Protein AF-A0A9Q8PEM4-F1 (afdb_monomer_lite)

pLDDT: mean 83.03, std 11.87, range [46.94, 96.81]

Radius of gyration: 20.19 Å; chains: 1; bounding box: 43×29×59 Å

Foldseek 3Di:
DVVLLVVLVVVLVCVVVVHDDPDDPDDPPPVSNVVSVVSNVVVVVVVVVLQAFPDPPDDPVRHNCPVVVVVVVVVVVVVCCVPPVVPPDDDPVVPVVVVVVVVVVD

Organism: Passalora fulva (NCBI:txid5499)

Structure (mmCIF, N/CA/C/O backbone):
data_AF-A0A9Q8PEM4-F1
#
_entry.id   AF-A0A9Q8PEM4-F1
#
loop_
_atom_site.group_PDB
_atom_site.id
_atom_site.type_symbol
_atom_site.label_atom_id
_atom_site.label_alt_id
_atom_site.label_comp_id
_atom_site.label_asym_id
_atom_site.label_entity_id
_atom_site.label_seq_id
_atom_site.pdbx_PDB_ins_code
_atom_site.Cartn_x
_atom_site.Cartn_y
_atom_site.Cartn_z
_atom_site.occupancy
_atom_site.B_iso_or_equiv
_atom_site.auth_seq_id
_atom_site.auth_comp_id
_atom_site.auth_asym_id
_atom_site.auth_atom_id
_atom_site.pdbx_PDB_model_num
ATOM 1 N N . MET A 1 1 ? 6.870 -4.372 0.851 1.00 78.31 1 MET A N 1
ATOM 2 C CA . MET A 1 1 ? 6.532 -2.966 0.517 1.00 78.31 1 MET A CA 1
ATOM 3 C C . MET A 1 1 ? 5.034 -2.765 0.350 1.00 78.31 1 MET A C 1
ATOM 5 O O . MET A 1 1 ? 4.486 -1.948 1.072 1.00 78.31 1 MET A O 1
ATOM 9 N N . SER A 1 2 ? 4.348 -3.548 -0.487 1.00 83.38 2 SER A N 1
ATOM 10 C CA . SER A 1 2 ? 2.890 -3.454 -0.697 1.00 83.38 2 SER A CA 1
ATOM 11 C C . SER A 1 2 ? 2.045 -3.509 0.588 1.00 83.38 2 SER A C 1
ATOM 13 O O . SER A 1 2 ? 1.183 -2.662 0.798 1.00 83.38 2 SER A O 1
ATOM 15 N N . THR A 1 3 ? 2.326 -4.449 1.493 1.00 88.75 3 THR A N 1
ATOM 16 C CA . THR A 1 3 ? 1.626 -4.561 2.786 1.00 88.75 3 THR A CA 1
ATOM 17 C C . THR A 1 3 ? 1.856 -3.346 3.689 1.00 88.75 3 THR A C 1
ATOM 19 O O . THR A 1 3 ? 0.937 -2.908 4.377 1.00 88.75 3 THR A O 1
ATOM 22 N N . TYR A 1 4 ? 3.051 -2.748 3.652 1.00 88.62 4 TYR A N 1
ATOM 23 C CA . TYR A 1 4 ? 3.364 -1.529 4.403 1.00 88.62 4 TYR A CA 1
ATOM 24 C C . TYR A 1 4 ? 2.647 -0.304 3.834 1.00 88.62 4 TYR A C 1
ATOM 26 O O . TYR A 1 4 ? 2.166 0.507 4.616 1.00 88.62 4 TYR A O 1
ATOM 34 N N . VAL A 1 5 ? 2.509 -0.192 2.507 1.00 91.12 5 VAL A N 1
ATOM 35 C CA . VAL A 1 5 ? 1.724 0.882 1.868 1.00 91.12 5 VAL A CA 1
ATOM 36 C C . VAL A 1 5 ? 0.285 0.862 2.385 1.00 91.12 5 VAL A C 1
ATOM 38 O O . VAL A 1 5 ? -0.235 1.901 2.784 1.00 91.12 5 VAL A O 1
ATOM 41 N N . ILE A 1 6 ? -0.330 -0.323 2.459 1.00 90.44 6 ILE A N 1
ATOM 42 C CA . ILE A 1 6 ? -1.701 -0.484 2.960 1.00 90.44 6 ILE A CA 1
ATOM 43 C C . ILE A 1 6 ? -1.779 -0.121 4.448 1.00 90.44 6 ILE A C 1
ATOM 45 O O . ILE A 1 6 ? -2.619 0.689 4.842 1.00 90.44 6 ILE A O 1
ATOM 49 N N . SER A 1 7 ? -0.895 -0.670 5.283 1.00 89.94 7 SER A N 1
ATOM 50 C CA . SER A 1 7 ? -0.926 -0.452 6.735 1.00 89.94 7 SER A CA 1
ATOM 51 C C . SER A 1 7 ? -0.596 0.991 7.130 1.00 89.94 7 SER A C 1
ATOM 53 O O . SER A 1 7 ? -1.358 1.628 7.858 1.00 89.94 7 SER A O 1
ATOM 55 N N . VAL A 1 8 ? 0.515 1.537 6.629 1.00 91.38 8 VAL A N 1
ATOM 56 C CA . VAL A 1 8 ? 0.950 2.913 6.916 1.00 91.38 8 VAL A CA 1
ATOM 57 C C . VAL A 1 8 ? -0.026 3.912 6.305 1.00 91.38 8 VAL A C 1
ATOM 59 O O . VAL A 1 8 ? -0.381 4.883 6.968 1.00 91.38 8 VAL A O 1
ATOM 62 N N . GLY A 1 9 ? -0.528 3.642 5.096 1.00 89.00 9 GLY A N 1
ATOM 63 C CA . GLY A 1 9 ? -1.561 4.451 4.452 1.00 89.00 9 GLY A CA 1
ATOM 64 C C . GLY A 1 9 ? -2.847 4.503 5.275 1.00 89.00 9 GLY A C 1
ATOM 65 O O . GLY A 1 9 ? -3.368 5.585 5.524 1.00 89.00 9 GLY A O 1
ATOM 66 N N . SER A 1 10 ? -3.310 3.361 5.793 1.00 88.94 10 SER A N 1
ATOM 67 C CA . SER A 1 10 ? -4.502 3.294 6.650 1.00 88.94 10 SER A CA 1
ATOM 68 C C . SER A 1 10 ? -4.334 4.101 7.942 1.00 88.94 10 SER A C 1
ATOM 70 O O . SER A 1 10 ? -5.250 4.812 8.357 1.00 88.94 10 SER A O 1
ATOM 72 N N . ILE A 1 11 ? -3.157 4.036 8.576 1.00 88.75 11 ILE A N 1
ATOM 73 C CA . ILE A 1 11 ? -2.854 4.803 9.794 1.00 88.75 11 ILE A CA 1
ATOM 74 C C . ILE A 1 11 ? -2.735 6.300 9.485 1.00 88.75 11 ILE A C 1
ATOM 76 O O . ILE A 1 11 ? -3.296 7.116 10.217 1.00 88.75 11 ILE A O 1
ATOM 80 N N . ALA A 1 12 ? -2.022 6.670 8.418 1.00 88.19 12 ALA A N 1
ATOM 81 C CA . ALA A 1 12 ? -1.879 8.058 7.989 1.00 88.19 12 ALA A CA 1
ATOM 82 C C . ALA A 1 12 ? -3.251 8.671 7.675 1.00 88.19 12 ALA A C 1
ATOM 84 O O . ALA A 1 12 ? -3.575 9.741 8.182 1.00 88.19 12 ALA A O 1
ATOM 85 N N . TRP A 1 13 ? -4.094 7.947 6.937 1.00 87.62 13 TRP A N 1
ATOM 86 C CA . TRP A 1 13 ? -5.453 8.359 6.596 1.00 87.62 13 TRP A CA 1
ATOM 87 C C . TRP A 1 13 ? -6.339 8.560 7.828 1.00 87.62 13 TRP A C 1
ATOM 89 O O . TRP A 1 13 ? -6.978 9.604 7.957 1.00 87.62 13 TRP A O 1
ATOM 99 N N . LYS A 1 14 ? -6.329 7.613 8.776 1.00 86.50 14 LYS A N 1
ATOM 100 C CA . LYS A 1 14 ? -7.068 7.755 10.042 1.00 86.50 14 LYS A CA 1
ATOM 101 C C . LYS A 1 14 ? -6.604 8.960 10.858 1.00 86.50 14 LYS A C 1
ATOM 103 O O . LYS A 1 14 ? -7.435 9.687 11.393 1.00 86.50 14 LYS A O 1
ATOM 108 N N . ARG A 1 15 ? -5.290 9.211 10.916 1.00 84.69 15 ARG A N 1
ATOM 109 C CA . ARG A 1 15 ? -4.731 10.383 11.611 1.00 84.69 15 ARG A CA 1
ATOM 110 C C . ARG A 1 15 ? -5.117 11.702 10.942 1.00 84.69 15 ARG A C 1
ATOM 112 O O . ARG A 1 15 ? -5.417 12.650 11.654 1.00 84.69 15 ARG A O 1
ATOM 119 N N . ILE A 1 16 ? -5.140 11.759 9.608 1.00 85.81 16 ILE A N 1
ATOM 120 C CA . ILE A 1 16 ? -5.577 12.947 8.852 1.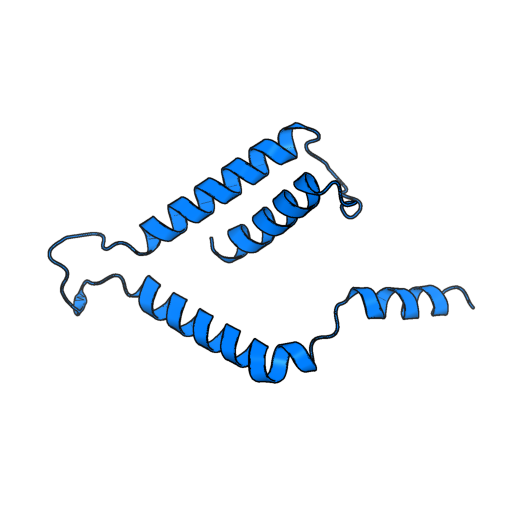00 85.81 16 ILE A CA 1
ATOM 121 C C . ILE A 1 16 ? -7.065 13.233 9.093 1.00 85.81 16 ILE A C 1
ATOM 123 O O . ILE A 1 16 ? -7.455 14.390 9.209 1.00 85.81 16 ILE A O 1
ATOM 127 N N . ARG A 1 17 ? -7.892 12.189 9.220 1.00 86.81 17 ARG A N 1
ATOM 128 C CA . ARG A 1 17 ? -9.326 12.312 9.529 1.00 86.81 17 ARG A CA 1
ATOM 129 C C . ARG A 1 17 ? -9.636 12.630 10.993 1.00 86.81 17 ARG A C 1
ATOM 131 O O . ARG A 1 17 ? -10.795 12.861 11.316 1.00 86.81 17 ARG A O 1
ATOM 138 N N . GLY A 1 18 ? -8.635 12.634 11.875 1.00 80.75 18 GLY A N 1
ATOM 139 C CA . GLY A 1 18 ? -8.838 12.847 13.310 1.00 80.75 18 GLY A CA 1
ATOM 140 C C . GLY A 1 18 ? -9.600 11.711 14.003 1.00 80.75 18 GLY A C 1
ATOM 141 O O . GLY A 1 18 ? -10.117 11.906 15.100 1.00 80.75 18 GLY A O 1
ATOM 142 N N . GLU A 1 19 ? -9.685 10.529 13.385 1.00 82.88 19 GLU A N 1
ATOM 143 C CA . GLU A 1 19 ? -10.344 9.371 13.989 1.00 82.88 19 GLU A CA 1
ATOM 144 C C . GLU A 1 19 ? -9.528 8.843 15.177 1.00 82.88 19 GLU A C 1
ATOM 146 O O . GLU A 1 19 ? -8.290 8.863 15.174 1.00 82.88 19 GLU A O 1
ATOM 151 N N . THR A 1 20 ? -10.217 8.332 16.199 1.00 76.00 20 THR A N 1
ATOM 152 C CA . THR A 1 20 ? -9.557 7.758 17.371 1.00 76.00 20 THR A CA 1
ATOM 153 C C . THR A 1 20 ? -8.786 6.502 16.969 1.00 76.00 20 THR A C 1
ATOM 155 O O . THR A 1 20 ? -9.327 5.520 16.453 1.00 76.00 20 THR A O 1
ATOM 158 N N . LEU A 1 21 ? -7.471 6.535 17.183 1.00 77.75 21 LEU A N 1
ATOM 159 C CA . LEU A 1 21 ? -6.637 5.354 17.011 1.00 77.75 21 LEU A CA 1
ATOM 160 C C . LEU A 1 21 ? -6.826 4.413 18.210 1.00 77.75 21 LEU A C 1
ATOM 162 O O . LEU A 1 21 ? -6.986 4.893 19.336 1.00 77.75 21 LEU A O 1
ATOM 166 N N . PRO A 1 22 ? -6.760 3.085 17.999 1.00 76.62 22 PRO A N 1
ATOM 167 C CA . PRO A 1 22 ? -6.712 2.123 19.093 1.00 76.62 22 PRO A CA 1
ATOM 168 C C . PRO A 1 22 ? -5.612 2.482 20.096 1.00 76.62 22 PRO A C 1
ATOM 170 O O . PRO A 1 22 ? -4.576 3.036 19.724 1.00 76.62 22 PRO A O 1
ATOM 173 N N . ARG A 1 23 ? -5.825 2.155 21.374 1.00 73.31 23 ARG A N 1
ATOM 174 C CA . ARG A 1 23 ? -4.885 2.475 22.453 1.00 73.31 23 ARG A CA 1
ATOM 175 C C . ARG A 1 23 ? -3.505 1.869 22.161 1.00 73.31 23 ARG A C 1
ATOM 177 O O . ARG A 1 23 ? -3.318 0.658 22.222 1.00 73.31 23 ARG A O 1
ATOM 184 N N . CYS A 1 24 ? -2.532 2.725 21.862 1.00 76.94 24 CYS A N 1
ATOM 185 C CA . CYS A 1 24 ? -1.144 2.331 21.627 1.00 76.94 24 CYS A CA 1
ATOM 186 C C . CYS A 1 24 ? -0.392 2.282 22.966 1.00 76.94 24 CYS A C 1
ATOM 188 O O . CYS A 1 24 ? -0.520 3.207 23.767 1.00 76.94 24 CYS A O 1
ATOM 190 N N . ARG A 1 25 ? 0.461 1.273 23.192 1.00 80.56 25 ARG A N 1
ATOM 191 C CA . ARG A 1 25 ? 1.388 1.269 24.346 1.00 80.56 25 ARG A CA 1
ATOM 192 C C . ARG A 1 25 ? 2.421 2.398 24.258 1.00 80.56 25 ARG A C 1
ATOM 194 O O . ARG A 1 25 ? 2.895 2.880 25.279 1.00 80.56 25 ARG A O 1
ATOM 201 N N . TRP A 1 26 ? 2.752 2.811 23.037 1.00 80.69 26 TRP A N 1
ATOM 202 C CA . TRP A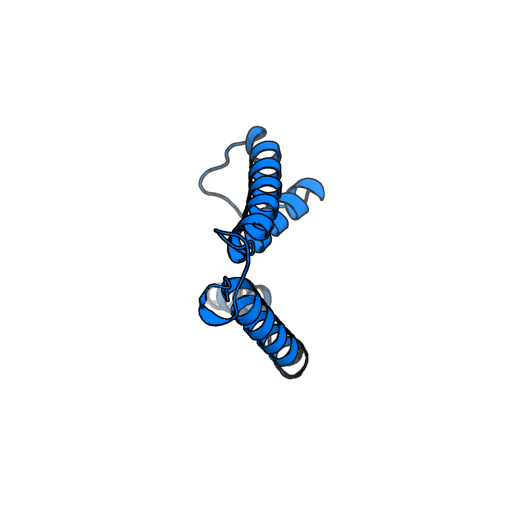 1 26 ? 3.686 3.890 22.749 1.00 80.69 26 TRP A CA 1
ATOM 203 C C . TRP A 1 26 ? 3.205 4.696 21.541 1.00 80.69 26 TRP A C 1
ATOM 205 O O . TRP A 1 26 ? 2.708 4.131 20.566 1.00 80.69 26 TRP A O 1
ATOM 215 N N . SER A 1 27 ? 3.349 6.018 21.614 1.00 78.75 27 SER A N 1
ATOM 216 C CA . SER A 1 27 ? 3.048 6.939 20.523 1.00 78.75 27 SER A CA 1
ATOM 217 C C . SER A 1 27 ? 4.215 7.896 20.355 1.00 78.75 27 SER A C 1
ATOM 219 O O . SER A 1 27 ? 4.648 8.525 21.315 1.00 78.75 27 SER A O 1
ATOM 221 N N . LEU A 1 28 ? 4.666 8.060 19.115 1.00 81.31 28 LEU A N 1
ATOM 222 C CA . LEU A 1 28 ? 5.693 9.031 18.734 1.00 81.31 28 LEU A CA 1
ATOM 223 C C . LEU A 1 28 ? 5.163 10.488 18.736 1.00 81.31 28 LEU A C 1
ATOM 225 O O . LEU A 1 28 ? 5.822 11.409 18.261 1.00 81.31 28 LEU A O 1
ATOM 229 N N . GLY A 1 29 ? 3.944 10.706 19.245 1.00 83.50 29 GLY A N 1
ATOM 230 C CA . GLY A 1 29 ? 3.321 12.021 19.364 1.00 83.50 29 GLY A CA 1
ATOM 231 C C . GLY A 1 29 ? 3.094 12.690 18.007 1.00 83.50 29 GLY A C 1
ATOM 232 O O . GLY A 1 29 ? 2.632 12.053 17.052 1.00 83.50 29 GLY A O 1
ATOM 233 N N . TRP A 1 30 ? 3.430 13.980 17.938 1.00 80.88 30 TRP A N 1
ATOM 234 C CA . TRP A 1 30 ? 3.238 14.839 16.765 1.00 80.88 30 TRP A CA 1
ATOM 235 C C . TRP A 1 30 ? 4.081 14.399 15.558 1.00 80.88 30 TRP A C 1
ATOM 237 O O . TRP A 1 30 ? 3.600 14.439 14.426 1.00 80.88 30 TRP A O 1
ATOM 247 N N . ALA A 1 31 ? 5.294 13.887 15.795 1.00 85.81 31 ALA A N 1
ATOM 248 C CA . ALA A 1 31 ? 6.201 13.420 14.745 1.00 85.81 31 ALA A CA 1
ATOM 249 C C . ALA A 1 31 ? 5.696 12.150 14.037 1.00 85.81 31 ALA A C 1
ATOM 251 O O . ALA A 1 31 ? 6.136 11.826 12.934 1.00 85.81 31 ALA A O 1
ATOM 252 N N . GLY A 1 32 ? 4.725 11.444 14.625 1.00 85.06 32 GLY A N 1
ATOM 253 C CA . GLY A 1 32 ? 4.174 10.232 14.028 1.00 85.06 32 GLY A CA 1
ATOM 254 C C . GLY A 1 32 ? 3.449 10.465 12.697 1.00 85.06 32 GLY A C 1
ATOM 255 O O . GLY A 1 32 ? 3.500 9.597 11.833 1.00 85.06 32 GLY A O 1
ATOM 256 N N . LEU A 1 33 ? 2.780 11.609 12.492 1.00 86.56 33 LEU A N 1
ATOM 257 C CA . LEU A 1 33 ? 2.086 11.880 11.223 1.00 86.56 33 LEU A CA 1
ATOM 258 C C . LEU A 1 33 ? 3.069 12.184 10.069 1.00 86.56 33 LEU A C 1
ATOM 260 O O . LEU A 1 33 ? 2.972 11.498 9.049 1.00 86.56 33 LEU A O 1
ATOM 264 N N . PRO A 1 34 ? 4.042 13.111 10.211 1.00 90.25 34 PRO A N 1
ATOM 265 C CA . PRO A 1 34 ? 5.047 13.356 9.175 1.00 90.25 34 PRO A CA 1
ATOM 266 C C . PRO A 1 34 ? 5.828 12.098 8.781 1.00 90.25 34 PRO A C 1
ATOM 268 O O . PRO A 1 34 ? 6.014 11.836 7.595 1.00 90.25 34 PRO A O 1
ATOM 271 N N . ILE A 1 35 ? 6.228 11.280 9.762 1.00 91.81 35 ILE A N 1
ATOM 272 C CA . ILE A 1 35 ? 6.992 10.051 9.513 1.00 91.81 35 ILE A CA 1
ATOM 273 C C . ILE A 1 35 ? 6.151 9.016 8.763 1.00 9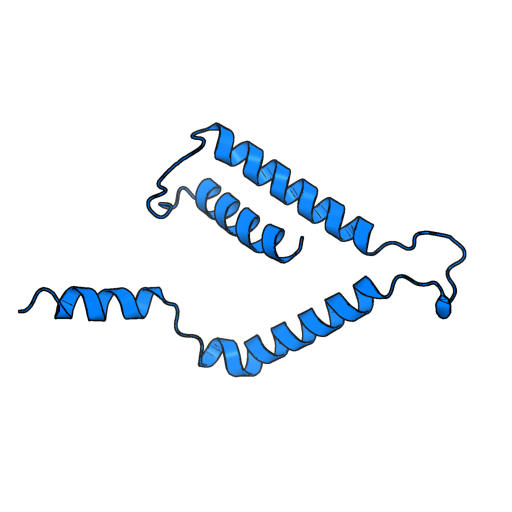1.81 35 ILE A C 1
ATOM 275 O O . ILE A 1 35 ? 6.645 8.410 7.815 1.00 91.81 35 ILE A O 1
ATOM 279 N N . ASN A 1 36 ? 4.876 8.841 9.126 1.00 91.50 36 ASN A N 1
ATOM 280 C CA . ASN A 1 36 ? 3.982 7.944 8.392 1.00 91.50 36 ASN A CA 1
ATOM 281 C C . ASN A 1 36 ? 3.777 8.408 6.942 1.00 91.50 36 ASN A C 1
ATOM 283 O O . ASN A 1 36 ? 3.809 7.580 6.035 1.00 91.50 36 ASN A O 1
ATOM 287 N N . CYS A 1 37 ? 3.626 9.714 6.703 1.00 91.06 37 CYS A N 1
ATOM 288 C CA . CYS A 1 37 ? 3.560 10.256 5.343 1.00 91.06 37 CYS A CA 1
ATOM 289 C C . CYS A 1 37 ? 4.847 9.988 4.557 1.00 91.06 37 CYS A C 1
ATOM 291 O O . CYS A 1 37 ? 4.783 9.502 3.430 1.00 91.06 37 CYS A O 1
ATOM 293 N N . PHE A 1 38 ? 6.012 10.250 5.152 1.00 93.81 38 PHE A N 1
ATOM 294 C CA . PHE A 1 38 ? 7.296 9.981 4.508 1.00 93.81 38 PHE A CA 1
ATOM 295 C C . PHE A 1 38 ? 7.462 8.493 4.175 1.00 93.81 38 PHE A C 1
ATOM 297 O O . PHE A 1 38 ? 7.780 8.145 3.040 1.00 93.81 38 PHE A O 1
ATOM 304 N N . ALA A 1 39 ? 7.175 7.607 5.131 1.00 91.94 39 ALA A N 1
ATOM 305 C CA . ALA A 1 39 ? 7.235 6.163 4.935 1.00 91.94 39 ALA A CA 1
ATOM 306 C C . ALA A 1 39 ? 6.269 5.686 3.840 1.00 91.94 39 ALA A C 1
ATOM 308 O O . ALA A 1 39 ? 6.636 4.826 3.039 1.00 91.94 39 ALA A O 1
ATOM 309 N N . PHE A 1 40 ? 5.061 6.254 3.769 1.00 92.94 40 PHE A N 1
ATOM 310 C CA . PHE A 1 40 ? 4.093 5.955 2.715 1.00 92.94 40 PHE A CA 1
ATOM 311 C C . PHE A 1 40 ? 4.623 6.362 1.335 1.00 92.94 40 PHE A C 1
ATOM 313 O O . PHE A 1 40 ? 4.678 5.528 0.432 1.00 92.94 40 PHE A O 1
ATOM 320 N N . VAL A 1 41 ? 5.088 7.608 1.186 1.00 93.25 41 VAL A N 1
ATOM 321 C CA . VAL A 1 41 ? 5.641 8.121 -0.079 1.00 93.25 41 VAL A CA 1
ATOM 322 C C . VAL A 1 41 ? 6.861 7.311 -0.514 1.00 93.25 41 VAL A C 1
ATOM 324 O O . VAL A 1 41 ? 6.934 6.882 -1.665 1.00 93.25 41 VAL A O 1
ATOM 327 N N . TYR A 1 42 ? 7.787 7.035 0.406 1.00 93.12 42 TYR A N 1
ATOM 328 C CA . TYR A 1 42 ? 8.976 6.235 0.123 1.00 93.12 42 TYR A CA 1
ATOM 329 C C . TYR A 1 42 ? 8.626 4.797 -0.275 1.00 93.12 42 TYR A C 1
ATOM 331 O O . TYR A 1 42 ? 9.203 4.261 -1.218 1.00 93.12 42 TYR A O 1
ATOM 339 N N . SER A 1 43 ? 7.648 4.176 0.390 1.00 92.81 43 SER A N 1
ATOM 340 C CA . SER A 1 43 ? 7.209 2.816 0.053 1.00 92.81 43 SER A CA 1
ATOM 341 C C . SER A 1 43 ? 6.578 2.749 -1.339 1.00 92.81 43 SER A C 1
ATOM 343 O O . SER A 1 43 ? 6.847 1.804 -2.081 1.00 92.81 43 SER A O 1
ATOM 345 N N . CYS A 1 44 ? 5.779 3.755 -1.713 1.00 90.62 44 CYS A N 1
ATOM 346 C CA . CYS A 1 44 ? 5.223 3.883 -3.061 1.00 90.62 44 CYS A CA 1
ATOM 347 C C . CYS A 1 44 ? 6.330 4.071 -4.105 1.00 90.62 44 CYS A C 1
ATOM 349 O O . CYS A 1 44 ? 6.341 3.372 -5.115 1.00 90.62 44 CYS A O 1
ATOM 351 N N . TRP A 1 45 ? 7.294 4.956 -3.836 1.00 92.19 45 TRP A N 1
ATOM 352 C CA . TRP A 1 45 ? 8.457 5.168 -4.699 1.00 92.19 45 TRP A CA 1
ATOM 353 C C . TRP A 1 45 ? 9.257 3.872 -4.892 1.00 92.19 45 TRP A C 1
ATOM 355 O O . TRP A 1 45 ? 9.495 3.458 -6.024 1.00 92.19 45 TRP A O 1
ATOM 365 N N . ALA A 1 46 ? 9.591 3.170 -3.807 1.00 91.25 46 ALA A N 1
ATOM 366 C CA . ALA A 1 46 ? 10.334 1.914 -3.861 1.00 91.25 46 ALA A CA 1
ATOM 367 C C . ALA A 1 46 ? 9.578 0.818 -4.633 1.00 91.25 46 ALA A C 1
ATOM 369 O O . ALA A 1 46 ? 10.200 0.032 -5.344 1.00 91.25 46 ALA A O 1
ATOM 370 N N . MET A 1 47 ? 8.242 0.775 -4.538 1.00 88.56 47 MET A N 1
ATOM 371 C CA . MET A 1 47 ? 7.426 -0.172 -5.306 1.00 88.56 47 MET A CA 1
ATOM 372 C C . MET A 1 47 ? 7.584 0.006 -6.815 1.00 88.56 47 MET A C 1
ATOM 374 O O . MET A 1 47 ? 7.632 -0.993 -7.530 1.00 88.56 47 MET A O 1
ATOM 378 N N . VAL A 1 48 ? 7.690 1.249 -7.292 1.00 87.19 48 VAL A N 1
ATOM 379 C CA . VAL A 1 48 ? 7.914 1.525 -8.716 1.00 87.19 48 VAL A CA 1
ATOM 380 C C . VAL A 1 48 ? 9.270 0.969 -9.141 1.00 87.19 48 VAL A C 1
ATOM 382 O O . VAL A 1 48 ? 9.339 0.189 -10.085 1.00 87.19 48 VAL A O 1
ATOM 385 N N . TRP A 1 49 ? 10.336 1.283 -8.403 1.00 87.81 49 TRP A N 1
ATOM 386 C CA . TRP A 1 49 ? 11.700 0.877 -8.764 1.00 87.81 49 TRP A CA 1
ATOM 387 C C . TRP A 1 49 ? 11.953 -0.626 -8.676 1.00 87.81 49 TRP A C 1
ATOM 389 O O . TRP A 1 49 ? 12.700 -1.159 -9.489 1.00 87.81 49 TRP A O 1
ATOM 399 N N . VAL A 1 50 ? 11.293 -1.334 -7.757 1.00 87.00 50 VAL A N 1
ATOM 400 C CA . VAL A 1 50 ? 11.388 -2.804 -7.662 1.00 87.00 50 VAL A CA 1
ATOM 401 C C . VAL A 1 50 ? 10.874 -3.502 -8.925 1.00 87.00 50 VAL A C 1
ATOM 403 O O . VAL A 1 50 ? 11.274 -4.629 -9.206 1.00 87.00 50 VAL A O 1
ATOM 406 N N . CYS A 1 51 ? 10.009 -2.843 -9.696 1.00 84.94 51 CYS A N 1
ATOM 407 C CA . CYS A 1 51 ? 9.446 -3.389 -10.927 1.00 84.94 51 CYS A CA 1
ATOM 408 C C . CYS A 1 51 ? 10.310 -3.103 -12.167 1.00 84.94 51 CYS A C 1
ATOM 410 O O . CYS A 1 51 ? 10.033 -3.656 -13.231 1.00 84.94 51 CYS A O 1
ATOM 412 N N . PHE A 1 52 ? 11.338 -2.254 -12.054 1.00 85.81 52 PHE A N 1
ATOM 413 C CA . PHE A 1 52 ? 12.215 -1.921 -13.174 1.00 85.81 52 PHE A CA 1
ATOM 414 C C . PHE A 1 52 ? 13.267 -3.019 -13.429 1.00 85.81 52 PHE A C 1
ATOM 416 O O . PHE A 1 52 ? 13.676 -3.732 -12.504 1.00 85.81 52 PHE A O 1
ATOM 423 N N . PRO A 1 53 ? 13.707 -3.183 -14.691 1.00 84.81 53 PRO A N 1
ATOM 424 C CA . PRO A 1 53 ? 14.815 -4.066 -15.040 1.00 84.81 53 PRO A CA 1
ATOM 425 C C . PRO A 1 53 ? 16.158 -3.499 -14.557 1.00 84.81 53 PRO A C 1
ATOM 427 O O . PRO A 1 53 ? 16.348 -2.287 -14.493 1.00 84.81 53 PRO A O 1
ATOM 430 N N . ILE A 1 54 ? 17.102 -4.391 -14.242 1.00 82.31 54 ILE A N 1
ATOM 431 C CA . ILE A 1 54 ? 18.439 -4.029 -13.732 1.00 82.31 54 ILE A CA 1
ATOM 432 C C . ILE A 1 54 ? 19.381 -3.614 -14.875 1.00 82.31 54 ILE A C 1
ATOM 434 O O . ILE A 1 54 ? 20.290 -2.811 -14.675 1.00 82.31 54 ILE A O 1
ATOM 438 N N . SER A 1 55 ? 19.160 -4.135 -16.082 1.00 81.88 55 SER A N 1
ATOM 439 C CA . SER A 1 55 ? 19.955 -3.833 -17.271 1.00 81.88 55 SER A CA 1
ATOM 440 C C . SER A 1 55 ? 19.077 -3.705 -18.516 1.00 81.88 55 SER A C 1
ATOM 442 O O . SER A 1 55 ? 17.993 -4.282 -18.608 1.00 81.88 55 SER A O 1
ATOM 444 N N . VAL A 1 56 ? 19.561 -2.920 -19.479 1.00 82.69 56 VAL A N 1
ATOM 445 C CA . VAL A 1 56 ? 19.001 -2.789 -20.830 1.00 82.69 56 VAL A CA 1
ATOM 446 C C . VAL A 1 56 ? 20.060 -3.241 -21.846 1.00 82.69 56 VAL A C 1
ATOM 448 O O . VAL A 1 56 ? 21.244 -3.002 -21.598 1.00 82.69 56 VAL A O 1
ATOM 451 N N . PRO A 1 57 ? 19.691 -3.865 -22.982 1.00 83.81 57 PRO A N 1
ATOM 452 C CA . PRO A 1 57 ? 18.339 -4.208 -23.436 1.00 83.81 57 PRO A CA 1
ATOM 453 C C . PRO A 1 57 ? 17.733 -5.391 -22.664 1.00 83.81 57 PRO A C 1
ATOM 455 O O . PRO A 1 57 ? 18.433 -6.320 -22.272 1.00 83.81 57 PRO A O 1
ATOM 458 N N . VAL A 1 58 ? 16.417 -5.358 -22.451 1.00 80.88 58 VAL A N 1
ATOM 459 C CA . VAL A 1 5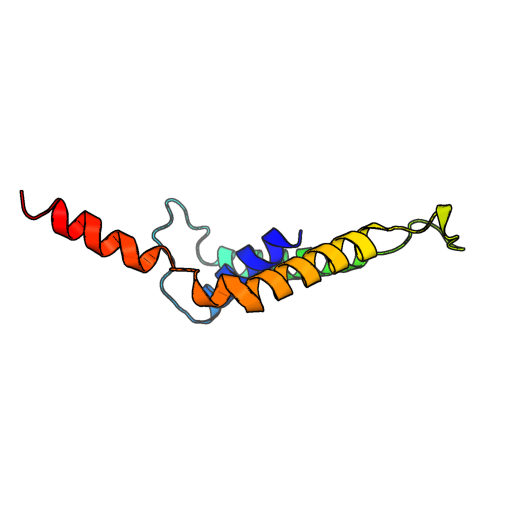8 ? 15.696 -6.445 -21.775 1.00 80.88 58 VAL A CA 1
ATOM 460 C C . VAL A 1 58 ? 15.389 -7.570 -22.762 1.00 80.88 58 VAL A C 1
ATOM 462 O O . VAL A 1 58 ? 14.797 -7.333 -23.813 1.00 80.88 58 VAL A O 1
ATOM 465 N N . ALA A 1 59 ? 15.783 -8.794 -22.422 1.00 82.62 59 ALA A N 1
ATOM 466 C CA . ALA A 1 59 ? 15.347 -10.009 -23.102 1.00 82.62 59 ALA A CA 1
ATOM 467 C C . ALA A 1 59 ? 14.308 -10.721 -22.226 1.00 82.62 59 ALA A C 1
ATOM 469 O O . ALA A 1 59 ? 14.254 -10.479 -21.020 1.00 82.62 59 ALA A O 1
ATOM 470 N N . ALA A 1 60 ? 13.500 -11.616 -22.803 1.00 81.38 60 ALA A N 1
ATOM 471 C CA . ALA A 1 60 ? 12.531 -12.394 -22.024 1.00 81.38 60 ALA A CA 1
ATOM 472 C C . ALA A 1 60 ? 13.220 -13.136 -20.866 1.00 81.38 60 ALA A C 1
ATOM 474 O O . ALA A 1 60 ? 12.749 -13.100 -19.741 1.00 81.38 60 ALA A O 1
ATOM 475 N N . GLU A 1 61 ? 14.400 -13.703 -21.107 1.00 81.44 61 GLU A N 1
ATOM 476 C CA . GLU A 1 61 ? 15.162 -14.434 -20.090 1.00 81.44 61 GLU A CA 1
ATOM 477 C C . GLU A 1 61 ? 15.707 -13.543 -18.958 1.00 81.44 61 GLU A C 1
ATOM 479 O O . GLU A 1 61 ? 15.916 -14.027 -17.848 1.00 81.44 61 GLU A O 1
ATOM 484 N N . SER A 1 62 ? 15.931 -12.247 -19.211 1.00 80.94 62 SER A N 1
ATOM 485 C CA . SER A 1 62 ? 16.565 -11.313 -18.266 1.00 80.94 62 SER A CA 1
ATOM 486 C C . SER A 1 62 ? 15.612 -10.272 -17.670 1.00 80.94 62 SER A C 1
ATOM 488 O O . SER A 1 62 ? 16.025 -9.445 -16.853 1.00 80.94 62 SER A O 1
ATOM 490 N N . MET A 1 63 ? 14.335 -10.289 -18.059 1.00 86.69 63 MET A N 1
ATOM 491 C CA . MET A 1 63 ? 13.340 -9.347 -17.559 1.00 86.69 63 MET A CA 1
ATOM 492 C C . MET A 1 63 ? 13.032 -9.602 -16.078 1.00 86.69 63 MET A C 1
ATOM 494 O O . MET A 1 63 ? 12.899 -10.733 -15.614 1.00 86.69 63 MET A O 1
ATOM 498 N N . ASN A 1 64 ? 12.837 -8.522 -15.324 1.00 89.88 64 ASN A N 1
ATOM 499 C CA . ASN A 1 64 ? 12.333 -8.607 -13.962 1.00 89.88 64 ASN A CA 1
ATOM 500 C C . ASN A 1 64 ? 10.850 -9.042 -13.959 1.00 89.88 64 ASN A C 1
ATOM 502 O O . ASN A 1 64 ? 9.943 -8.230 -14.140 1.00 89.88 64 ASN A O 1
ATOM 506 N N . TYR A 1 65 ? 10.598 -10.332 -13.726 1.00 88.69 65 TYR A N 1
ATOM 507 C CA . TYR A 1 65 ? 9.248 -10.908 -13.667 1.00 88.69 65 TYR A CA 1
ATOM 508 C C . TYR A 1 65 ? 8.472 -10.592 -12.380 1.00 88.69 65 TYR A C 1
ATOM 510 O O . TYR A 1 65 ? 7.306 -10.981 -12.262 1.00 88.69 65 TYR A O 1
ATOM 518 N N . ALA A 1 66 ? 9.064 -9.871 -11.421 1.00 89.06 66 ALA A N 1
ATOM 519 C CA . ALA A 1 66 ? 8.393 -9.537 -10.168 1.00 89.06 66 ALA A CA 1
ATOM 520 C C . ALA A 1 66 ? 7.089 -8.764 -10.405 1.00 89.06 66 ALA A C 1
ATOM 522 O O . ALA A 1 66 ? 6.089 -9.060 -9.756 1.00 89.06 66 ALA A O 1
ATOM 523 N N . ILE A 1 67 ? 7.058 -7.836 -11.370 1.00 89.44 67 ILE A N 1
ATOM 524 C CA . ILE A 1 67 ? 5.846 -7.069 -11.697 1.00 89.44 67 ILE A CA 1
ATOM 525 C C . ILE A 1 67 ? 4.719 -7.958 -12.235 1.00 89.44 67 ILE A C 1
ATOM 527 O O . ILE A 1 67 ? 3.559 -7.783 -11.856 1.00 89.44 67 ILE A O 1
ATOM 531 N N . VAL A 1 68 ? 5.050 -8.938 -13.080 1.00 91.62 68 VAL A N 1
ATOM 532 C CA . VAL A 1 68 ? 4.071 -9.849 -13.690 1.00 91.62 68 VAL A CA 1
ATOM 533 C C . VAL A 1 68 ? 3.481 -10.765 -12.622 1.00 91.62 68 VAL A C 1
ATOM 535 O O . VAL A 1 68 ? 2.263 -10.858 -12.492 1.00 91.62 68 VAL A O 1
ATOM 538 N N . MET A 1 69 ? 4.333 -11.379 -11.797 1.00 92.56 69 MET A N 1
ATOM 539 C CA . MET A 1 69 ? 3.879 -12.241 -10.704 1.00 92.56 69 MET A CA 1
ATOM 540 C C . MET A 1 69 ? 3.069 -11.459 -9.665 1.00 92.56 69 MET A C 1
ATOM 542 O O . MET A 1 69 ? 2.000 -11.902 -9.251 1.00 92.56 69 MET A O 1
ATOM 546 N N . PHE A 1 70 ? 3.543 -10.275 -9.268 1.00 91.44 70 PHE A N 1
ATOM 547 C CA . PHE A 1 70 ? 2.869 -9.449 -8.271 1.00 91.44 70 PHE A CA 1
ATOM 548 C C . PHE A 1 70 ? 1.489 -8.985 -8.746 1.00 91.44 70 PHE A C 1
ATOM 550 O O . PHE A 1 70 ? 0.508 -9.153 -8.024 1.00 91.44 70 PHE A O 1
ATOM 557 N N . 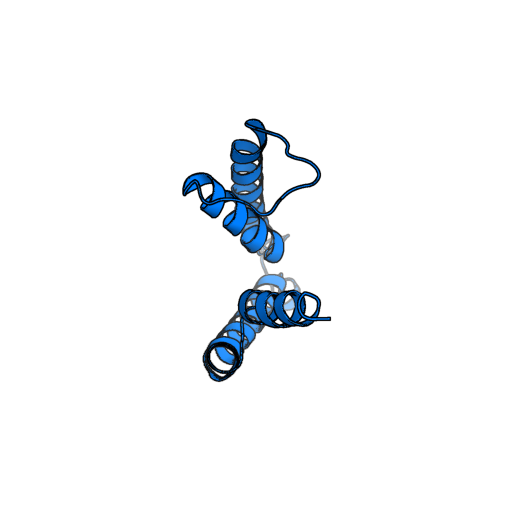SER A 1 71 ? 1.396 -8.432 -9.960 1.00 91.50 71 SER A N 1
ATOM 558 C CA . SER A 1 71 ? 0.115 -7.987 -10.524 1.00 91.50 71 SER A CA 1
ATOM 559 C C . SER A 1 71 ? -0.848 -9.154 -10.749 1.00 91.50 71 SER A C 1
ATOM 561 O O . SER A 1 71 ? -2.024 -9.027 -10.415 1.00 91.50 71 SER A O 1
ATOM 563 N N . GLY A 1 72 ? -0.358 -10.311 -11.208 1.00 95.88 72 GLY A N 1
ATOM 564 C CA . GLY A 1 72 ? -1.165 -11.522 -11.366 1.00 95.88 72 GLY A CA 1
ATOM 565 C C . GLY A 1 72 ? -1.791 -11.989 -10.050 1.00 95.88 72 GLY A C 1
ATOM 566 O O . GLY A 1 72 ? -3.007 -12.161 -9.969 1.00 95.88 72 GLY A O 1
ATOM 567 N N . VAL A 1 73 ? -0.987 -12.120 -8.990 1.00 95.19 73 VAL A N 1
ATOM 568 C CA . VAL A 1 73 ? -1.486 -12.505 -7.658 1.00 95.19 73 VAL A CA 1
ATOM 569 C C . VAL A 1 73 ? -2.444 -11.452 -7.098 1.00 95.19 73 VAL A C 1
ATOM 571 O O . VAL A 1 73 ? -3.477 -11.812 -6.535 1.00 95.19 73 VAL A O 1
ATOM 574 N N . LEU A 1 74 ? -2.148 -10.160 -7.280 1.00 93.38 74 LEU A N 1
ATOM 575 C CA . LEU A 1 74 ? -3.021 -9.072 -6.837 1.00 93.38 74 LEU A CA 1
ATOM 576 C C . LEU A 1 74 ? -4.398 -9.146 -7.514 1.00 93.38 74 LEU A C 1
ATOM 578 O O . LEU A 1 74 ? -5.416 -9.047 -6.834 1.00 93.38 74 LEU A O 1
ATOM 582 N N . VAL A 1 75 ? -4.441 -9.351 -8.833 1.00 96.81 75 VAL A N 1
ATOM 583 C CA . VAL A 1 75 ? -5.694 -9.472 -9.593 1.00 96.81 75 VAL A CA 1
ATOM 584 C C . VAL A 1 75 ? -6.494 -10.685 -9.129 1.00 96.81 75 VAL A C 1
ATOM 586 O O . VAL A 1 75 ? -7.685 -10.553 -8.852 1.00 96.81 75 VAL A O 1
ATOM 589 N N . ILE A 1 76 ? -5.852 -11.845 -8.969 1.00 96.69 76 ILE A N 1
ATOM 590 C CA . ILE A 1 76 ? -6.519 -13.056 -8.468 1.00 96.69 76 ILE A CA 1
ATOM 591 C C . ILE A 1 76 ? -7.092 -12.815 -7.065 1.00 96.69 76 ILE A C 1
ATOM 593 O O . ILE A 1 76 ? -8.244 -13.160 -6.801 1.00 96.69 76 ILE A O 1
ATOM 597 N N . ALA A 1 77 ? -6.327 -12.176 -6.177 1.00 93.62 77 ALA A N 1
ATOM 598 C CA . ALA A 1 77 ? -6.781 -11.841 -4.831 1.00 93.62 77 ALA A CA 1
ATOM 599 C C . ALA A 1 77 ? -7.978 -10.875 -4.845 1.00 93.62 77 ALA A C 1
ATOM 601 O O . ALA A 1 77 ? -8.943 -11.087 -4.111 1.00 93.62 77 ALA A O 1
ATOM 602 N N . LEU A 1 78 ? -7.955 -9.850 -5.705 1.00 94.62 78 LEU A N 1
ATOM 603 C CA . LEU A 1 78 ? -9.064 -8.907 -5.872 1.00 94.62 78 LEU A CA 1
ATOM 604 C C . LEU A 1 78 ? -10.322 -9.590 -6.414 1.00 94.62 78 LEU A C 1
ATOM 606 O O . LEU A 1 78 ? -11.412 -9.316 -5.919 1.00 94.62 78 LEU A O 1
ATOM 610 N N . ILE A 1 79 ? -10.186 -10.502 -7.381 1.00 96.81 79 ILE A N 1
ATOM 611 C CA . ILE A 1 79 ? -11.309 -11.286 -7.914 1.00 96.81 79 ILE A CA 1
ATOM 612 C C . ILE A 1 79 ? -11.891 -12.183 -6.820 1.00 96.81 79 ILE A C 1
ATOM 614 O O . ILE A 1 79 ? -13.099 -12.171 -6.596 1.00 96.81 79 ILE A O 1
ATOM 618 N N . CYS A 1 80 ? -11.046 -12.918 -6.095 1.00 95.44 80 CYS A N 1
ATOM 619 C CA . CYS A 1 80 ? -11.478 -13.778 -4.995 1.00 95.44 80 CYS A CA 1
ATOM 620 C C . CYS A 1 80 ? -12.217 -12.975 -3.908 1.00 95.44 80 CYS A C 1
ATOM 622 O O . CYS A 1 80 ? -13.289 -13.371 -3.436 1.00 95.44 80 CYS A O 1
ATOM 624 N N . TYR A 1 81 ? -11.703 -11.787 -3.572 1.00 92.56 81 TYR A N 1
ATOM 625 C CA . TYR A 1 81 ? -12.369 -10.875 -2.650 1.00 92.56 81 TYR A CA 1
ATOM 626 C C . TYR A 1 81 ? -13.705 -10.360 -3.205 1.00 92.56 81 TYR A C 1
ATOM 628 O O . TYR A 1 81 ? -14.701 -10.356 -2.487 1.00 92.56 81 TYR A O 1
ATOM 636 N N . ALA A 1 82 ? -13.763 -9.965 -4.476 1.00 93.88 82 ALA A N 1
ATOM 637 C CA . ALA A 1 82 ? -14.982 -9.453 -5.094 1.00 93.88 82 ALA A CA 1
ATOM 638 C C . ALA A 1 82 ? -16.081 -10.519 -5.232 1.00 93.88 82 ALA A C 1
ATOM 640 O O . ALA A 1 82 ? -17.252 -10.183 -5.089 1.00 93.88 82 ALA A O 1
ATOM 641 N N . VAL A 1 83 ? -15.723 -11.780 -5.490 1.00 95.31 83 VAL A N 1
ATOM 642 C CA . VAL A 1 83 ? -16.684 -12.879 -5.685 1.00 95.31 83 VAL A CA 1
ATOM 643 C C . VAL A 1 83 ? -17.162 -13.462 -4.359 1.00 95.31 83 VAL A C 1
ATOM 645 O O . VAL A 1 83 ? -18.360 -13.646 -4.170 1.00 95.31 83 VAL A O 1
ATOM 648 N N . GLN A 1 84 ? -16.248 -13.759 -3.434 1.00 92.19 84 GLN A N 1
ATOM 649 C CA . GLN A 1 84 ? -16.581 -14.469 -2.195 1.00 92.19 84 GLN A CA 1
ATOM 650 C C . GLN A 1 84 ? -16.241 -13.648 -0.954 1.00 92.19 84 GLN A C 1
ATOM 652 O O . GLN A 1 84 ? -17.059 -13.537 -0.038 1.00 92.19 84 GLN A O 1
ATOM 657 N N . GLY A 1 85 ? -15.054 -13.038 -0.927 1.00 87.38 85 GLY A N 1
ATOM 658 C CA . GLY A 1 85 ? -14.545 -12.350 0.259 1.00 87.38 85 GLY A CA 1
ATOM 659 C C . GLY A 1 85 ? -15.488 -11.268 0.785 1.00 87.38 85 GLY A C 1
ATOM 660 O O . GLY A 1 85 ? -15.796 -11.265 1.968 1.00 87.38 85 GLY A O 1
ATOM 661 N N . ARG A 1 86 ? -16.043 -10.408 -0.074 1.00 86.88 86 ARG A N 1
ATOM 662 C CA . ARG A 1 86 ? -16.957 -9.321 0.322 1.00 86.88 86 ARG A CA 1
ATOM 663 C C . ARG A 1 86 ? -18.275 -9.797 0.942 1.00 86.88 86 ARG A C 1
ATOM 665 O O . ARG A 1 86 ? -18.945 -9.001 1.588 1.00 86.88 86 ARG A O 1
ATOM 672 N N . HIS A 1 87 ? -18.670 -11.048 0.699 1.00 88.25 87 HIS A N 1
ATOM 673 C CA . HIS A 1 87 ? -19.929 -11.618 1.187 1.00 88.25 87 HIS A CA 1
ATOM 674 C C . HIS A 1 87 ? -19.742 -12.441 2.463 1.00 88.25 87 HIS A C 1
ATOM 676 O O . HIS A 1 87 ? -20.654 -12.508 3.280 1.00 88.25 87 HIS A O 1
ATOM 682 N N . VAL A 1 88 ? -18.569 -13.055 2.639 1.00 88.12 88 VAL A N 1
ATOM 683 C CA . VAL A 1 88 ? -18.264 -13.927 3.786 1.00 88.12 88 VAL A CA 1
ATOM 684 C C . VAL A 1 88 ? -17.479 -13.189 4.875 1.00 88.12 88 VAL A C 1
ATOM 686 O O . VAL A 1 88 ? -17.547 -13.559 6.045 1.00 88.12 88 VAL A O 1
ATOM 689 N N . TYR A 1 89 ? -16.730 -12.143 4.520 1.00 81.88 89 TYR A N 1
ATOM 690 C CA . TYR A 1 89 ? -15.859 -11.439 5.454 1.00 81.88 89 TYR A CA 1
ATOM 691 C C . TYR A 1 89 ? -16.665 -10.686 6.516 1.00 81.88 89 TYR A C 1
ATOM 693 O O . TYR A 1 89 ? -17.258 -9.640 6.249 1.00 81.88 89 TYR A O 1
ATOM 701 N N . GLN A 1 90 ? -16.631 -11.200 7.743 1.00 78.38 90 GLN A N 1
ATOM 702 C CA . GLN A 1 90 ? -17.121 -10.505 8.926 1.00 78.38 90 GLN A CA 1
ATOM 703 C C . GLN A 1 90 ? -15.951 -9.828 9.638 1.00 78.38 90 GLN A C 1
ATOM 705 O O . GLN A 1 90 ? -14.964 -10.467 10.004 1.00 78.38 90 GLN A O 1
ATOM 710 N N . GLY A 1 91 ? -16.040 -8.506 9.795 1.00 74.62 91 GLY A N 1
ATOM 711 C CA . GLY A 1 91 ? -14.993 -7.727 10.445 1.00 74.62 91 GLY A CA 1
ATOM 712 C C . GLY A 1 91 ? -14.866 -8.082 11.936 1.00 74.62 91 GLY A C 1
ATOM 713 O O . GLY A 1 91 ? -15.883 -8.219 12.613 1.00 74.62 91 GLY A O 1
ATOM 714 N N . PRO A 1 92 ? -13.643 -8.149 12.492 1.00 67.44 92 PRO A N 1
ATOM 715 C CA . PRO A 1 92 ? -13.400 -8.603 13.868 1.00 67.44 92 PRO A CA 1
ATOM 716 C C . PRO A 1 92 ? -14.066 -7.742 14.958 1.00 67.44 92 PRO A C 1
ATOM 718 O O . PRO A 1 92 ? -14.267 -8.210 16.073 1.00 67.44 92 PRO A O 1
ATOM 721 N N . VAL A 1 93 ? -14.462 -6.503 14.648 1.00 58.94 93 VAL A N 1
ATOM 722 C CA . VAL A 1 93 ? -15.208 -5.626 15.571 1.00 58.94 93 VAL A CA 1
ATOM 723 C C . VAL A 1 93 ? -16.622 -6.120 15.892 1.00 58.94 93 VAL A C 1
ATOM 725 O O . VAL A 1 93 ? -17.192 -5.671 16.881 1.00 58.94 93 VAL A O 1
ATOM 728 N N . VAL A 1 94 ? -17.179 -7.045 15.106 1.00 55.31 94 VAL A N 1
ATOM 729 C CA . VAL A 1 94 ? -18.513 -7.608 15.368 1.00 55.31 94 VAL A CA 1
ATOM 730 C C . VAL A 1 94 ? -18.477 -8.638 16.508 1.00 55.31 94 VAL A C 1
ATOM 732 O O . VAL A 1 94 ? -19.431 -8.713 17.274 1.00 55.31 94 VAL A O 1
ATOM 735 N N . ASN A 1 95 ? -17.356 -9.345 16.698 1.00 55.19 95 ASN A N 1
ATOM 736 C CA . ASN A 1 95 ? -17.265 -10.466 17.648 1.00 55.19 95 ASN A CA 1
ATOM 737 C C . ASN A 1 95 ? -16.714 -10.072 19.030 1.00 55.19 95 ASN A C 1
ATOM 739 O O . ASN A 1 95 ? -16.921 -10.774 20.005 1.00 55.19 95 ASN A O 1
ATOM 743 N N . VAL A 1 96 ? -16.034 -8.930 19.164 1.00 60.25 96 VAL A N 1
ATOM 744 C CA . VAL A 1 96 ? -15.465 -8.533 20.471 1.00 60.25 96 VAL A CA 1
ATOM 745 C C . VAL A 1 96 ? -16.546 -8.078 21.458 1.00 60.25 96 VAL A C 1
ATOM 747 O O . VAL A 1 96 ? -16.385 -8.226 22.666 1.00 60.25 96 VAL A O 1
ATOM 750 N N . ASN A 1 97 ? -17.671 -7.547 20.968 1.00 56.12 97 ASN A N 1
ATOM 751 C CA . ASN A 1 97 ? -18.772 -7.176 21.853 1.00 56.12 97 ASN A CA 1
ATOM 752 C C . ASN A 1 97 ? -19.567 -8.397 22.345 1.00 56.12 97 ASN A C 1
ATOM 754 O O . ASN A 1 97 ? -20.108 -8.320 23.434 1.00 56.12 97 ASN A O 1
ATOM 758 N N . SER A 1 98 ? -19.644 -9.523 21.631 1.00 57.09 98 SER A N 1
ATOM 759 C CA . SER A 1 98 ? -20.370 -10.691 22.161 1.00 57.0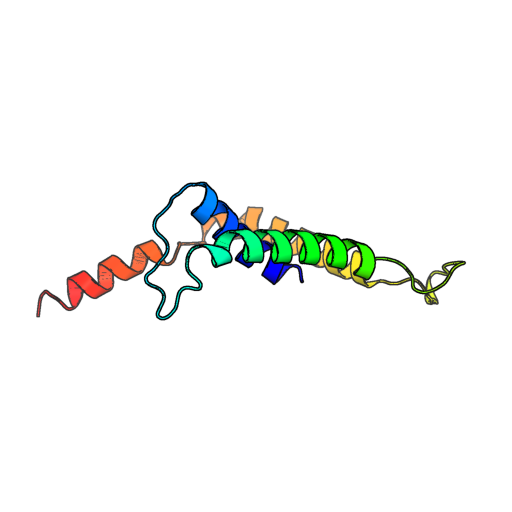9 98 SER A CA 1
ATOM 760 C C . SER A 1 98 ? -19.663 -11.302 23.371 1.00 57.09 98 SER A C 1
ATOM 762 O O . SER A 1 98 ? -20.304 -11.558 24.385 1.00 57.09 98 SER A O 1
ATOM 764 N N . ASP A 1 99 ? -18.338 -11.430 23.309 1.00 59.16 99 ASP A N 1
ATOM 765 C CA . ASP A 1 99 ? -17.574 -12.186 24.309 1.00 59.16 99 ASP A CA 1
ATOM 766 C C . ASP A 1 99 ? -17.399 -11.383 25.616 1.00 59.16 99 ASP A C 1
ATOM 768 O O . ASP A 1 99 ? -17.521 -11.912 26.716 1.00 59.16 99 ASP A O 1
ATOM 772 N N . VAL A 1 100 ? -17.215 -10.058 25.511 1.00 60.69 100 VAL A N 1
ATOM 773 C CA . VAL A 1 100 ? -17.068 -9.151 26.672 1.00 60.69 100 VAL A CA 1
ATOM 774 C C . VAL A 1 100 ? -18.406 -8.863 27.375 1.00 60.69 100 VAL A C 1
ATOM 776 O O . VAL A 1 100 ? -18.428 -8.420 28.530 1.00 60.69 100 VAL A O 1
ATOM 779 N N . PHE A 1 101 ? -19.538 -9.038 26.687 1.00 56.00 101 PHE A N 1
ATOM 780 C CA . PHE A 1 101 ? -20.856 -8.998 27.326 1.00 56.00 101 PHE A CA 1
ATOM 781 C C . PHE A 1 101 ? -21.191 -10.330 28.018 1.00 56.00 101 PHE A C 1
ATOM 783 O O . PHE A 1 101 ? -21.866 -10.292 29.044 1.00 56.00 101 PHE A O 1
ATOM 790 N N . ASP A 1 102 ? -20.693 -11.468 27.527 1.00 58.44 102 ASP A N 1
ATOM 791 C CA . ASP A 1 102 ? -20.897 -12.784 28.153 1.00 58.44 102 ASP A CA 1
ATOM 792 C C . ASP A 1 102 ? -20.076 -12.937 29.450 1.00 58.44 102 ASP A C 1
ATOM 794 O O . ASP A 1 102 ? -20.629 -13.268 30.495 1.00 58.44 102 ASP A O 1
ATOM 798 N N . GLU A 1 103 ? -18.796 -12.535 29.451 1.00 58.41 103 GLU A N 1
ATOM 799 C CA . GLU A 1 103 ? -17.939 -12.578 30.655 1.00 58.41 103 GLU A CA 1
ATOM 800 C C . GLU A 1 103 ? -18.407 -11.664 31.804 1.00 58.41 103 GLU A C 1
ATOM 802 O O . GLU A 1 103 ? -18.022 -11.867 32.951 1.00 58.41 103 GLU A O 1
ATOM 807 N N . ARG A 1 104 ? -19.224 -10.638 31.526 1.00 55.59 104 ARG A N 1
ATOM 808 C CA . ARG A 1 104 ? -19.733 -9.703 32.550 1.00 55.59 104 ARG A CA 1
ATOM 809 C C . ARG A 1 104 ? -21.064 -10.125 33.181 1.00 55.59 104 ARG A C 1
ATOM 811 O O . ARG A 1 104 ? -21.545 -9.411 34.059 1.00 55.59 104 ARG A O 1
ATOM 818 N N . ASN A 1 105 ? -21.657 -11.234 32.737 1.00 50.31 105 ASN A N 1
ATOM 819 C CA . ASN A 1 105 ? -22.922 -11.769 33.255 1.00 50.31 105 ASN A CA 1
ATOM 820 C C . ASN A 1 105 ? -22.753 -13.031 34.131 1.00 50.31 105 ASN A C 1
ATOM 822 O O . ASN A 1 105 ? -23.754 -13.682 34.435 1.00 50.31 105 ASN A O 1
ATOM 826 N N . PHE A 1 106 ? -21.528 -13.348 34.570 1.00 46.94 106 PHE A N 1
ATOM 827 C CA . PHE A 1 106 ? -21.227 -14.411 35.537 1.00 46.94 106 PHE A CA 1
ATOM 828 C C . PHE A 1 106 ? -20.567 -13.862 36.805 1.00 46.94 106 PHE A C 1
ATOM 830 O O . PHE A 1 106 ? -19.719 -12.947 36.689 1.00 46.94 106 PHE A O 1
#

Sequence (106 aa):
MSTYVISVGSIAWKRIRGETLPRCRWSLGWAGLPINCFAFVYSCWAMVWVCFPISVPVAAESMNYAIVMFSGVLVIALICYAVQGRHVYQGPVVNVNSDVFDERNF

Secondary structure (DSSP, 8-state):
-HHHHHHHHHHHHHHHTTPPPP--S---GGGHHHHHHHHHHHHHHHHHHHTS-SSSS--GGGS-THHHHHHHHHHHHHHHIIIIIHHH---GGGTHHHHHHHGGG-